Protein AF-A0A3B8IR26-F1 (afdb_monomer_lite)

Sequence (118 aa):
RGDCGNSSIGRTSRSGAASLASRTNERSRLDRLRTLFMETQGNILAAAAQPNETACGNAQTGGYFINSFFGALHKETSYLYEEEPNWQAVLDRTMESATYKTDRLSGCTPQHGIYKMK

Foldseek 3Di:
DDDPDDDPPDPPDDDADDDPPPPPDAPQPVVLVCCVPPVDDWDKDKDFADVVFDFDDHHPQGTQLVSQLVVLVSQLRHPPDDDRRDPVSSNVSSQVRQQVVQVPDDPGDRGRMDMDID

pLDDT: mean 74.8, std 17.97, range [38.31, 93.31]

Structure (mmCIF, N/CA/C/O backbone):
data_AF-A0A3B8IR26-F1
#
_entry.id   AF-A0A3B8IR26-F1
#
loop_
_atom_site.group_PDB
_atom_site.id
_atom_site.type_symbol
_atom_site.label_atom_id
_atom_site.label_alt_id
_atom_site.label_comp_id
_atom_site.label_asym_id
_atom_site.label_entity_id
_atom_site.label_seq_id
_atom_site.pdbx_PDB_ins_code
_atom_site.Cartn_x
_atom_site.Cartn_y
_atom_site.Cartn_z
_atom_site.occupancy
_atom_site.B_iso_or_equiv
_atom_site.auth_seq_id
_atom_site.auth_comp_id
_atom_site.auth_asym_id
_atom_site.auth_atom_id
_atom_site.pdbx_PDB_model_num
ATOM 1 N N . ARG A 1 1 ? 14.940 -25.673 0.281 1.00 38.69 1 ARG A N 1
ATOM 2 C CA . ARG A 1 1 ? 14.669 -26.157 -1.093 1.00 38.69 1 ARG A CA 1
ATOM 3 C C . ARG A 1 1 ? 13.189 -25.901 -1.340 1.00 38.69 1 ARG A C 1
ATOM 5 O O . ARG A 1 1 ? 12.381 -26.496 -0.648 1.00 38.69 1 ARG A O 1
ATOM 12 N N . GLY A 1 2 ? 12.865 -24.914 -2.166 1.00 40.28 2 GLY A N 1
ATOM 13 C CA . GLY A 1 2 ? 11.504 -24.440 -2.410 1.00 40.28 2 GLY A CA 1
ATOM 14 C C . GLY A 1 2 ? 11.559 -23.526 -3.624 1.00 40.28 2 GLY A C 1
ATOM 15 O O . GLY A 1 2 ? 12.040 -22.399 -3.524 1.00 40.28 2 GLY A O 1
ATOM 16 N N . ASP A 1 3 ? 11.202 -24.094 -4.769 1.00 41.66 3 ASP A N 1
ATOM 17 C CA . ASP A 1 3 ? 11.289 -23.492 -6.092 1.00 41.66 3 ASP A CA 1
ATOM 18 C C . ASP A 1 3 ? 10.191 -22.443 -6.281 1.00 41.66 3 ASP A C 1
ATOM 20 O O . ASP A 1 3 ? 9.045 -22.767 -6.580 1.00 41.66 3 ASP A O 1
ATOM 24 N N . CYS A 1 4 ? 10.549 -21.163 -6.170 1.00 50.09 4 CYS A N 1
ATOM 25 C CA . CYS A 1 4 ? 9.788 -20.091 -6.812 1.00 50.09 4 CYS A CA 1
ATOM 26 C C . CYS A 1 4 ? 10.178 -20.018 -8.297 1.00 50.09 4 CYS A C 1
ATOM 28 O O . CYS A 1 4 ? 10.836 -19.075 -8.732 1.00 50.09 4 CYS A O 1
ATOM 30 N N . GLY A 1 5 ? 9.801 -21.043 -9.062 1.00 46.56 5 GLY A N 1
ATOM 31 C CA . GLY A 1 5 ? 9.514 -20.876 -10.487 1.00 46.56 5 GLY A CA 1
ATOM 32 C C . GLY A 1 5 ? 8.120 -20.247 -10.641 1.00 46.56 5 GLY A C 1
ATOM 33 O O . GLY A 1 5 ? 7.317 -20.289 -9.720 1.00 46.56 5 GLY A O 1
ATOM 34 N N . ASN A 1 6 ? 7.716 -19.668 -11.759 1.00 41.91 6 ASN A N 1
ATOM 35 C CA . ASN A 1 6 ? 8.370 -19.489 -13.039 1.00 41.91 6 ASN A CA 1
ATOM 36 C C . ASN A 1 6 ? 7.460 -18.503 -13.794 1.00 41.91 6 ASN A C 1
ATOM 38 O O . ASN A 1 6 ? 6.319 -18.840 -14.106 1.00 41.91 6 ASN A O 1
ATOM 42 N N . SER A 1 7 ? 7.915 -17.290 -14.077 1.00 41.78 7 SER A N 1
ATOM 43 C CA . SER A 1 7 ? 7.351 -16.502 -15.170 1.00 41.78 7 SER A CA 1
ATOM 44 C C . SER A 1 7 ? 8.518 -15.894 -15.927 1.00 41.78 7 SER A C 1
ATOM 46 O O . SER A 1 7 ? 9.471 -15.382 -15.345 1.00 41.78 7 SER A O 1
ATOM 48 N N . SER A 1 8 ? 8.486 -16.028 -17.247 1.00 41.28 8 SER A N 1
ATOM 49 C CA . SER A 1 8 ? 9.526 -15.600 -18.185 1.00 41.28 8 SER A CA 1
ATOM 50 C C . SER A 1 8 ? 9.591 -14.074 -18.352 1.00 41.28 8 SER A C 1
ATOM 52 O O . SER A 1 8 ? 9.834 -13.571 -19.445 1.00 41.28 8 SER A O 1
ATOM 54 N N . ILE A 1 9 ? 9.373 -13.326 -17.272 1.00 43.09 9 ILE A N 1
ATOM 55 C CA . ILE A 1 9 ? 9.469 -11.872 -17.210 1.00 43.09 9 ILE A CA 1
ATOM 56 C C . ILE A 1 9 ? 10.650 -11.561 -16.296 1.00 43.09 9 ILE A C 1
ATOM 58 O O . ILE A 1 9 ? 10.568 -11.803 -15.101 1.00 43.09 9 ILE A O 1
ATOM 62 N N . GLY A 1 10 ? 11.744 -11.078 -16.894 1.00 41.16 10 GLY A N 1
ATOM 63 C CA . GLY A 1 10 ? 12.852 -10.367 -16.242 1.00 41.16 10 GLY A CA 1
ATOM 64 C C . GLY A 1 10 ? 13.428 -11.004 -14.973 1.00 41.16 10 GLY A C 1
ATOM 65 O O . GLY A 1 10 ? 12.845 -10.925 -13.899 1.00 41.16 10 GLY A O 1
ATOM 66 N N . ARG A 1 11 ? 14.645 -11.555 -15.063 1.00 38.31 11 ARG A N 1
ATOM 67 C CA . ARG A 1 11 ? 15.429 -12.000 -13.896 1.00 38.31 11 ARG A CA 1
ATOM 68 C C . ARG A 1 11 ? 15.450 -10.907 -12.816 1.00 38.31 11 ARG A C 1
ATOM 70 O O . ARG A 1 11 ? 16.211 -9.953 -12.936 1.00 38.31 11 ARG A O 1
ATOM 77 N N . THR A 1 12 ? 14.687 -11.069 -11.735 1.00 47.84 12 THR A N 1
ATOM 78 C CA . THR A 1 12 ? 14.891 -10.280 -10.515 1.00 47.84 12 THR A CA 1
ATOM 79 C C . THR A 1 12 ? 16.235 -10.702 -9.929 1.00 47.84 12 THR A C 1
ATOM 81 O O . THR A 1 12 ? 16.372 -11.809 -9.399 1.00 47.84 12 THR A O 1
ATOM 84 N N . SER A 1 13 ? 17.259 -9.868 -10.085 1.00 43.09 13 SER A N 1
ATOM 85 C CA . SER A 1 13 ? 18.595 -10.110 -9.548 1.00 43.09 13 SER A CA 1
ATOM 86 C C . SER A 1 13 ? 18.555 -10.040 -8.018 1.00 43.09 13 SER A C 1
ATOM 88 O O . SER A 1 13 ? 18.437 -8.977 -7.418 1.00 43.09 13 SER A O 1
ATOM 90 N N . ARG A 1 14 ? 18.651 -11.202 -7.362 1.00 46.97 14 ARG A N 1
ATOM 91 C CA . ARG A 1 14 ? 18.893 -11.288 -5.918 1.00 46.97 14 ARG A CA 1
ATOM 92 C C . ARG A 1 14 ? 20.383 -11.104 -5.652 1.00 46.97 14 ARG A C 1
ATOM 94 O O . ARG A 1 14 ? 21.193 -11.929 -6.063 1.00 46.97 14 ARG A O 1
ATOM 101 N N . SER A 1 15 ? 20.721 -10.052 -4.925 1.00 40.09 15 SER A N 1
ATOM 102 C CA . SER A 1 15 ? 22.021 -9.865 -4.288 1.00 40.09 15 SER A CA 1
ATOM 103 C C . SER A 1 15 ? 21.790 -9.858 -2.776 1.00 40.09 15 SER A C 1
ATOM 105 O O . SER A 1 15 ? 20.984 -9.064 -2.303 1.00 40.09 15 SER A O 1
ATOM 107 N N . GLY A 1 16 ? 22.467 -10.747 -2.040 1.00 39.38 16 GLY A N 1
ATOM 108 C CA . GLY A 1 16 ? 22.663 -10.658 -0.584 1.00 39.38 16 GLY A CA 1
ATOM 109 C C . GLY A 1 16 ? 21.627 -11.338 0.328 1.00 39.38 16 GLY A C 1
ATOM 110 O O . GLY A 1 16 ? 20.446 -11.438 0.015 1.00 39.38 16 GLY A O 1
ATOM 111 N N . ALA A 1 17 ? 22.129 -11.861 1.451 1.00 43.41 17 ALA A N 1
ATOM 112 C CA . ALA A 1 17 ? 21.477 -12.779 2.386 1.00 43.41 17 ALA A CA 1
ATOM 113 C C . ALA A 1 17 ? 20.325 -12.179 3.221 1.00 43.41 17 ALA A C 1
ATOM 115 O O . ALA A 1 17 ? 20.233 -10.975 3.426 1.00 43.41 17 ALA A O 1
ATOM 116 N N . ALA A 1 18 ? 19.466 -13.078 3.712 1.00 52.31 18 ALA A N 1
ATOM 117 C CA . ALA A 1 18 ? 18.186 -12.813 4.361 1.00 52.31 18 ALA A CA 1
ATOM 118 C C . ALA A 1 18 ? 18.266 -12.056 5.698 1.00 52.31 18 ALA A C 1
ATOM 120 O O . ALA A 1 18 ? 19.062 -12.402 6.567 1.00 52.31 18 ALA A O 1
ATOM 121 N N . SER A 1 19 ? 17.304 -11.154 5.918 1.00 43.56 19 SER A N 1
ATOM 122 C CA . SER A 1 19 ? 16.725 -10.914 7.245 1.00 43.56 19 SER A CA 1
ATOM 123 C C . SER A 1 19 ? 15.336 -10.273 7.126 1.00 43.56 19 SER A C 1
ATOM 125 O O . SER A 1 19 ? 15.193 -9.056 7.050 1.00 43.56 19 SER A O 1
ATOM 127 N N . LEU A 1 20 ? 14.285 -11.100 7.120 1.00 42.12 20 LEU A N 1
ATOM 128 C CA . LEU A 1 20 ? 12.943 -10.663 7.520 1.00 42.12 20 LEU A CA 1
ATOM 129 C C . LEU A 1 20 ? 12.877 -10.757 9.050 1.00 42.12 20 LEU A C 1
ATOM 131 O O . LEU A 1 20 ? 12.276 -11.674 9.605 1.00 42.12 20 LEU A O 1
ATOM 135 N N . ALA A 1 21 ? 13.571 -9.856 9.745 1.00 42.66 21 ALA A N 1
ATOM 136 C CA . ALA A 1 21 ? 13.458 -9.761 11.194 1.00 42.66 21 ALA A CA 1
ATOM 137 C C . ALA A 1 21 ? 12.080 -9.181 11.547 1.00 42.66 21 ALA A C 1
ATOM 139 O O . ALA A 1 21 ? 11.858 -7.973 11.463 1.00 42.66 21 ALA A O 1
ATOM 140 N N . SER A 1 22 ? 11.154 -10.064 11.925 1.00 39.16 22 SER A N 1
ATOM 141 C CA . SER A 1 22 ? 9.849 -9.720 12.487 1.00 39.16 22 SER A CA 1
ATOM 142 C C . SER A 1 22 ? 10.042 -8.914 13.773 1.00 39.16 22 SER A C 1
ATOM 144 O O . SER A 1 22 ? 10.401 -9.465 14.813 1.00 39.16 22 SER A O 1
ATOM 146 N N . ARG A 1 23 ? 9.831 -7.597 13.715 1.00 48.69 23 ARG A N 1
ATOM 147 C CA . ARG A 1 23 ? 9.796 -6.734 14.901 1.00 48.69 23 ARG A CA 1
ATOM 148 C C . ARG A 1 23 ? 8.380 -6.740 15.476 1.00 48.69 23 ARG A C 1
ATOM 150 O O . ARG A 1 23 ? 7.623 -5.797 15.310 1.00 48.69 23 ARG A O 1
ATOM 157 N N . THR A 1 24 ? 8.012 -7.826 16.149 1.00 41.78 24 THR A N 1
ATOM 158 C CA . THR A 1 24 ? 6.785 -7.917 16.954 1.00 41.78 24 THR A CA 1
ATOM 159 C C . THR A 1 24 ? 6.952 -7.108 18.236 1.00 41.78 24 THR A C 1
ATOM 161 O O . THR A 1 24 ? 7.329 -7.653 19.269 1.00 41.78 24 THR A O 1
ATOM 164 N N . ASN A 1 25 ? 6.729 -5.798 18.175 1.00 43.34 25 ASN A N 1
ATOM 165 C CA . ASN A 1 25 ? 6.430 -5.007 19.368 1.00 43.34 25 ASN A CA 1
ATOM 166 C C . ASN A 1 25 ? 5.720 -3.714 18.981 1.00 43.34 25 ASN A C 1
ATOM 168 O O . ASN A 1 25 ? 6.219 -2.609 19.174 1.00 43.34 25 ASN A O 1
ATOM 172 N N . GLU A 1 26 ? 4.536 -3.862 18.405 1.00 51.94 26 GLU A N 1
ATOM 173 C CA . GLU A 1 26 ? 3.699 -2.724 18.076 1.00 51.94 26 GLU A CA 1
ATOM 174 C C . GLU A 1 26 ? 2.396 -2.858 18.826 1.00 51.94 26 GLU A C 1
ATOM 176 O O . GLU A 1 26 ? 1.625 -3.794 18.629 1.00 51.94 26 GLU A O 1
ATOM 181 N N . ARG A 1 27 ? 2.167 -1.896 19.719 1.00 53.53 27 ARG A N 1
ATOM 182 C CA . ARG A 1 27 ? 0.867 -1.622 20.330 1.00 53.53 27 ARG A CA 1
ATOM 183 C C . ARG A 1 27 ? -0.067 -1.032 19.268 1.00 53.53 27 ARG A C 1
ATOM 185 O O . ARG A 1 27 ? -0.598 0.062 19.447 1.00 53.53 27 ARG A O 1
ATOM 192 N N . SER A 1 28 ? -0.194 -1.701 18.126 1.00 58.53 28 SER A N 1
ATOM 193 C CA . SER A 1 28 ? -1.225 -1.388 17.156 1.00 58.53 28 SER A CA 1
ATOM 194 C C . SER A 1 28 ? -2.562 -1.610 17.846 1.00 58.53 28 SER A C 1
ATOM 196 O O . SER A 1 28 ? -2.780 -2.594 18.562 1.00 58.53 28 SER A O 1
ATOM 198 N N . ARG A 1 29 ? -3.439 -0.621 17.717 1.00 67.44 29 ARG A N 1
ATOM 199 C CA . ARG A 1 29 ? -4.774 -0.689 18.294 1.00 67.44 29 ARG A CA 1
ATOM 200 C C . ARG A 1 29 ? -5.496 -1.844 17.598 1.00 67.44 29 ARG A C 1
ATOM 202 O O . ARG A 1 29 ? -5.736 -1.781 16.394 1.00 67.44 29 ARG A O 1
ATOM 209 N N . LEU A 1 30 ? -5.760 -2.935 18.327 1.00 77.88 30 LEU A N 1
ATOM 210 C CA . LEU A 1 30 ? -6.417 -4.138 17.791 1.00 77.88 30 LEU A CA 1
ATOM 211 C C . LEU A 1 30 ? -7.738 -3.794 17.096 1.00 77.88 30 LEU A C 1
ATOM 213 O O . LEU A 1 30 ? -8.111 -4.445 16.127 1.00 77.88 30 LEU A O 1
ATOM 217 N N . ASP A 1 31 ? -8.411 -2.742 17.556 1.00 82.44 31 ASP A N 1
ATOM 218 C CA . ASP A 1 31 ? -9.592 -2.166 16.926 1.00 82.44 31 ASP A CA 1
ATOM 219 C C . ASP A 1 31 ? -9.302 -1.575 15.539 1.00 82.44 31 ASP A C 1
ATOM 221 O O . ASP A 1 31 ? -10.050 -1.844 14.610 1.00 82.44 31 ASP A O 1
ATOM 225 N N . ARG A 1 32 ? -8.175 -0.884 15.338 1.00 85.19 32 ARG A N 1
ATOM 226 C CA . ARG A 1 32 ? -7.792 -0.363 14.015 1.00 85.19 32 ARG A CA 1
ATOM 227 C C . ARG A 1 32 ? -7.477 -1.480 13.026 1.00 85.19 32 ARG A C 1
ATOM 229 O O . ARG A 1 32 ? -7.869 -1.423 11.863 1.00 85.19 32 ARG A O 1
ATOM 236 N N . LEU A 1 33 ? -6.780 -2.515 13.500 1.00 85.88 33 LEU A N 1
ATOM 237 C CA . LEU A 1 33 ? -6.544 -3.728 12.716 1.00 85.88 33 LEU A CA 1
ATOM 238 C C . LEU A 1 33 ? -7.864 -4.427 12.382 1.00 85.88 33 LEU A C 1
ATOM 240 O O . LEU A 1 33 ? -8.060 -4.857 11.250 1.00 85.88 33 LEU A O 1
ATOM 244 N N . ARG A 1 34 ? -8.789 -4.509 13.339 1.00 85.75 34 ARG A N 1
ATOM 245 C CA . ARG A 1 34 ? -10.123 -5.065 13.115 1.00 85.75 34 ARG A CA 1
ATOM 246 C C . ARG A 1 34 ? -10.890 -4.277 12.052 1.00 85.75 34 ARG A C 1
ATOM 248 O O . ARG A 1 34 ? -11.460 -4.905 11.165 1.00 85.75 34 ARG A O 1
ATOM 255 N N . THR A 1 35 ? -10.849 -2.948 12.076 1.00 86.06 35 THR A N 1
ATOM 256 C CA . THR A 1 35 ? -11.513 -2.121 11.061 1.00 86.06 35 THR A CA 1
ATOM 257 C C . THR A 1 35 ? -10.972 -2.401 9.658 1.00 86.06 35 THR A C 1
ATOM 259 O O . THR A 1 35 ? -11.741 -2.693 8.742 1.00 86.06 35 THR A O 1
ATOM 262 N N . LEU A 1 36 ? -9.645 -2.438 9.494 1.00 88.38 36 LEU A N 1
ATOM 263 C CA . LEU A 1 36 ? -9.031 -2.756 8.202 1.00 88.38 36 LEU A CA 1
ATOM 264 C C . LEU A 1 36 ? -9.344 -4.189 7.746 1.00 88.38 36 LEU A C 1
ATOM 266 O O . LEU A 1 36 ? -9.774 -4.401 6.617 1.00 88.38 36 LEU A O 1
ATOM 270 N N . PHE A 1 37 ? -9.124 -5.191 8.594 1.00 88.75 37 PHE A N 1
ATOM 271 C CA . PHE A 1 37 ? -9.124 -6.589 8.149 1.00 88.75 37 PHE A CA 1
ATOM 272 C C . PHE A 1 37 ? -10.470 -7.307 8.269 1.00 88.75 37 PHE A C 1
ATOM 274 O O . PHE A 1 37 ? -10.668 -8.305 7.582 1.00 88.75 37 PHE A O 1
ATOM 281 N N . MET A 1 38 ? -11.368 -6.860 9.149 1.00 87.50 38 MET A N 1
ATOM 282 C CA . MET A 1 38 ? -12.641 -7.547 9.412 1.00 87.50 38 MET A CA 1
ATOM 283 C C . MET A 1 38 ? -13.870 -6.730 9.026 1.00 87.50 38 MET A C 1
ATOM 285 O O . MET A 1 38 ? -14.892 -7.318 8.683 1.00 87.50 38 MET A O 1
ATOM 289 N N . GLU A 1 39 ? -13.798 -5.401 9.104 1.00 87.31 39 GLU A N 1
ATOM 290 C CA . GLU A 1 39 ? -14.956 -4.533 8.846 1.00 87.31 39 GLU A CA 1
ATOM 291 C C . GLU A 1 39 ? -14.938 -3.968 7.425 1.00 87.31 39 GLU A C 1
ATOM 293 O O . GLU A 1 39 ? -15.997 -3.710 6.853 1.00 87.31 39 GLU A O 1
ATOM 298 N N . THR A 1 40 ? -13.756 -3.847 6.813 1.00 84.56 40 THR A N 1
ATOM 299 C CA . THR A 1 40 ? -13.660 -3.452 5.409 1.00 84.56 40 THR A CA 1
ATOM 300 C C . THR A 1 40 ? -13.961 -4.643 4.502 1.00 84.56 40 THR A C 1
ATOM 302 O O . THR A 1 40 ? -13.301 -5.679 4.571 1.00 84.56 40 THR A O 1
ATOM 305 N N . GLN A 1 41 ? -14.954 -4.490 3.628 1.00 83.88 41 GLN A N 1
ATOM 306 C CA . GLN A 1 41 ? -15.292 -5.478 2.606 1.00 83.88 41 GLN A CA 1
ATOM 307 C C . GLN A 1 41 ? -14.697 -5.072 1.261 1.00 83.88 41 GLN A C 1
ATOM 309 O O . GLN A 1 41 ? -14.714 -3.898 0.900 1.00 83.88 41 GLN A O 1
ATOM 314 N N . GLY A 1 42 ? -14.201 -6.052 0.511 1.00 85.25 42 GLY A N 1
ATOM 315 C CA . GLY A 1 42 ? -13.696 -5.839 -0.840 1.00 85.25 42 GLY A CA 1
ATOM 316 C C . GLY A 1 42 ? -12.463 -6.672 -1.148 1.00 85.25 42 GLY A C 1
ATOM 317 O O . GLY A 1 42 ? -11.957 -7.422 -0.313 1.00 85.25 42 GLY A O 1
ATOM 318 N N . ASN A 1 43 ? -11.982 -6.540 -2.377 1.00 85.88 43 ASN A N 1
ATOM 319 C CA . ASN A 1 43 ? -10.757 -7.179 -2.836 1.00 85.88 43 ASN A CA 1
ATOM 320 C C . ASN A 1 43 ? -9.719 -6.121 -3.183 1.00 85.88 43 ASN A C 1
ATOM 322 O O . ASN A 1 43 ? -9.984 -5.215 -3.973 1.00 85.88 43 ASN A O 1
ATOM 326 N N . ILE A 1 44 ? -8.513 -6.291 -2.647 1.00 89.38 44 ILE A N 1
ATOM 327 C CA . ILE A 1 44 ? -7.366 -5.443 -2.956 1.00 89.38 44 ILE A CA 1
ATOM 328 C C . ILE A 1 44 ? -6.394 -6.251 -3.807 1.00 89.38 44 ILE A C 1
ATOM 330 O O . ILE A 1 44 ? -5.890 -7.290 -3.384 1.00 89.38 44 ILE A O 1
ATOM 334 N N . LEU A 1 45 ? -6.103 -5.751 -5.003 1.00 89.12 45 LEU A N 1
ATOM 335 C CA . LEU A 1 45 ? -5.020 -6.248 -5.840 1.00 89.12 45 LEU A CA 1
ATOM 336 C C . LEU A 1 45 ? -3.989 -5.137 -5.992 1.00 89.12 45 LEU A C 1
ATOM 338 O O . LEU A 1 45 ? -4.297 -4.110 -6.589 1.00 89.12 45 LEU A O 1
ATOM 342 N N . ALA A 1 46 ? -2.777 -5.347 -5.484 1.00 88.88 46 ALA A N 1
ATOM 343 C CA . ALA A 1 46 ? -1.684 -4.387 -5.591 1.00 88.88 46 ALA A CA 1
ATOM 344 C C . ALA A 1 46 ? -0.450 -5.028 -6.235 1.00 88.88 46 ALA A C 1
ATOM 346 O O . ALA A 1 46 ? -0.119 -6.181 -5.957 1.00 88.88 46 ALA A O 1
ATOM 347 N N . ALA A 1 47 ? 0.233 -4.271 -7.089 1.00 88.56 47 ALA A N 1
ATOM 348 C CA . ALA A 1 47 ? 1.471 -4.663 -7.741 1.00 88.56 47 ALA A CA 1
ATOM 349 C C . ALA A 1 47 ? 2.541 -3.586 -7.547 1.00 88.56 47 ALA A C 1
ATOM 351 O O . ALA A 1 47 ? 2.265 -2.389 -7.592 1.00 88.56 47 ALA A O 1
ATOM 352 N N . ALA A 1 48 ? 3.778 -4.037 -7.349 1.00 86.50 48 ALA A N 1
ATOM 353 C CA . ALA A 1 48 ? 4.925 -3.195 -7.024 1.00 86.50 48 ALA A CA 1
ATOM 354 C C . ALA A 1 48 ? 5.482 -2.379 -8.202 1.00 86.50 48 ALA A C 1
ATOM 356 O O . ALA A 1 48 ? 6.379 -1.568 -7.993 1.00 86.50 48 ALA A O 1
ATOM 357 N N . ALA A 1 49 ? 5.042 -2.665 -9.424 1.00 85.62 49 ALA A N 1
ATOM 358 C CA . ALA A 1 49 ? 5.580 -2.105 -10.656 1.00 85.62 49 ALA A CA 1
ATOM 359 C C . ALA A 1 49 ? 4.503 -2.158 -11.748 1.00 85.62 49 ALA A C 1
ATOM 361 O O . ALA A 1 49 ? 3.690 -3.093 -11.768 1.00 85.62 49 ALA A O 1
ATOM 362 N N . GLN A 1 50 ? 4.501 -1.178 -12.648 1.00 86.88 50 GLN A N 1
ATOM 363 C CA . GLN A 1 50 ? 3.649 -1.192 -13.840 1.00 86.88 50 GLN A CA 1
ATOM 364 C C . GLN A 1 50 ? 4.210 -2.129 -14.916 1.00 86.88 50 GLN A C 1
ATOM 366 O O . GLN A 1 50 ? 5.366 -2.559 -14.838 1.00 86.88 50 GLN A O 1
ATOM 371 N N . PRO A 1 51 ? 3.427 -2.452 -15.963 1.00 83.81 51 PRO A N 1
ATOM 372 C CA . PRO A 1 51 ? 3.990 -3.058 -17.160 1.00 83.81 51 PRO A CA 1
ATOM 373 C C . PRO A 1 51 ? 5.197 -2.252 -17.662 1.00 83.81 51 PRO A C 1
ATOM 375 O O . PRO A 1 51 ? 5.116 -1.034 -17.789 1.00 83.81 51 PRO A O 1
ATOM 378 N N . ASN A 1 52 ? 6.293 -2.949 -17.975 1.00 81.56 52 ASN A N 1
ATOM 379 C CA . ASN A 1 52 ? 7.599 -2.397 -18.377 1.00 81.56 52 ASN A CA 1
ATOM 380 C C . ASN A 1 52 ? 8.473 -1.814 -17.251 1.00 81.56 52 ASN A C 1
ATOM 382 O O . ASN A 1 52 ? 9.571 -1.340 -17.534 1.00 81.56 52 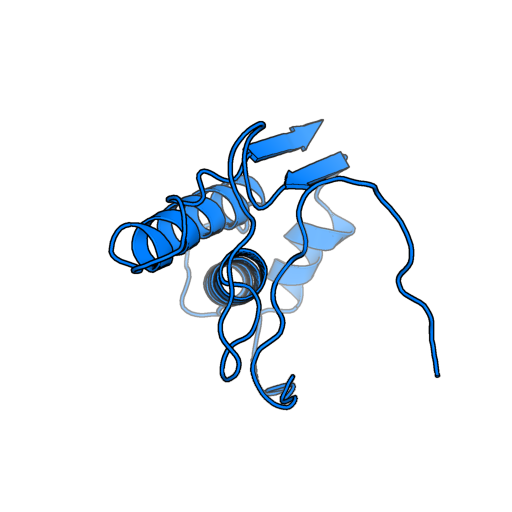ASN A O 1
ATOM 386 N N . GLU A 1 53 ? 8.054 -1.912 -15.990 1.00 81.88 53 GLU A N 1
ATOM 387 C CA . GLU A 1 53 ? 8.888 -1.580 -14.832 1.00 81.88 53 GLU A CA 1
ATOM 388 C C . GLU A 1 53 ? 9.397 -2.833 -14.121 1.00 81.88 53 GLU A C 1
ATOM 390 O O . GLU A 1 53 ? 8.814 -3.917 -14.196 1.00 81.88 53 GLU A O 1
ATOM 395 N N . THR A 1 54 ? 10.503 -2.679 -13.396 1.00 81.50 54 THR A N 1
ATOM 396 C CA . THR A 1 54 ? 11.088 -3.758 -12.599 1.00 81.50 54 THR A CA 1
ATOM 397 C C . THR A 1 54 ? 10.779 -3.562 -11.124 1.00 81.50 54 THR A C 1
ATOM 399 O O . THR A 1 54 ? 10.983 -2.485 -10.568 1.00 81.50 54 THR A O 1
ATOM 402 N N . ALA A 1 55 ? 10.331 -4.631 -10.462 1.00 82.94 55 ALA A N 1
ATOM 403 C CA . ALA A 1 55 ? 10.195 -4.624 -9.016 1.00 82.94 55 ALA A CA 1
ATOM 404 C C . ALA A 1 55 ? 11.578 -4.670 -8.350 1.00 82.94 55 ALA A C 1
ATOM 406 O O . ALA A 1 55 ? 12.330 -5.630 -8.533 1.00 82.94 55 ALA A O 1
ATOM 407 N N . CYS A 1 56 ? 11.901 -3.651 -7.559 1.00 82.38 56 CYS A N 1
ATOM 408 C CA . CYS A 1 56 ? 13.215 -3.489 -6.957 1.00 82.38 56 CYS A CA 1
ATOM 409 C C . CYS A 1 56 ? 13.213 -3.774 -5.457 1.00 82.38 56 CYS A C 1
ATOM 411 O O . CYS A 1 56 ? 12.207 -3.694 -4.744 1.00 82.38 56 CYS A O 1
ATOM 413 N N . GLY A 1 57 ? 14.399 -4.095 -4.964 1.00 83.12 57 GLY A N 1
ATOM 414 C CA . GLY A 1 57 ? 14.672 -4.309 -3.557 1.00 83.12 57 GLY A CA 1
ATOM 415 C C . GLY A 1 57 ? 16.165 -4.280 -3.305 1.00 83.12 57 GLY A C 1
ATOM 416 O O . GLY A 1 57 ? 16.963 -4.282 -4.243 1.00 83.12 57 GLY A O 1
ATOM 417 N N . ASN A 1 58 ? 16.542 -4.282 -2.036 1.00 78.50 58 ASN A N 1
ATOM 418 C CA . ASN A 1 58 ? 17.931 -4.450 -1.640 1.00 78.50 58 ASN A CA 1
ATOM 419 C C . ASN A 1 58 ? 18.079 -5.636 -0.675 1.00 78.50 58 ASN A C 1
ATOM 42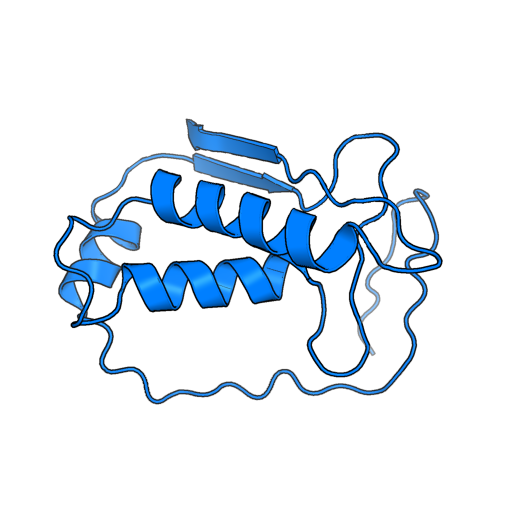1 O O . ASN A 1 58 ? 17.106 -6.127 -0.099 1.00 78.50 58 ASN A O 1
ATOM 425 N N . ALA A 1 59 ? 19.319 -6.092 -0.504 1.00 73.81 59 ALA A N 1
ATOM 426 C CA . ALA A 1 59 ? 19.661 -7.233 0.345 1.00 73.81 59 ALA A CA 1
ATOM 427 C C . ALA A 1 59 ? 19.227 -7.064 1.810 1.00 73.81 59 ALA A C 1
ATOM 429 O O . ALA A 1 59 ? 18.899 -8.031 2.487 1.00 73.81 59 ALA A O 1
ATOM 430 N N . GLN A 1 60 ? 19.280 -5.831 2.312 1.00 72.44 60 GLN A N 1
ATOM 431 C CA . GLN A 1 60 ? 19.206 -5.522 3.740 1.00 72.44 60 GLN A CA 1
ATOM 432 C C . GLN A 1 60 ? 17.768 -5.304 4.214 1.00 72.44 60 GLN A C 1
ATOM 434 O O . GLN A 1 60 ? 17.430 -5.628 5.347 1.00 72.44 60 GLN A O 1
ATOM 439 N N . THR A 1 61 ? 16.925 -4.734 3.356 1.00 69.12 61 THR A N 1
ATOM 440 C CA . THR A 1 61 ? 15.579 -4.261 3.685 1.00 69.12 61 THR A CA 1
ATOM 441 C C . THR A 1 61 ? 14.490 -4.897 2.821 1.00 69.12 61 THR A C 1
ATOM 443 O O . THR A 1 61 ? 13.307 -4.622 3.038 1.00 69.12 61 THR A O 1
ATOM 446 N N . GLY A 1 62 ? 14.872 -5.767 1.878 1.00 81.19 62 GLY A N 1
ATOM 447 C CA . GLY A 1 62 ? 13.966 -6.509 1.008 1.00 81.19 62 GLY A CA 1
ATOM 448 C C . GLY A 1 62 ? 13.403 -5.671 -0.141 1.00 81.19 62 GLY A C 1
ATOM 449 O O . GLY A 1 62 ? 13.996 -4.682 -0.571 1.00 81.19 62 GLY A O 1
ATOM 450 N N . GLY A 1 63 ? 12.253 -6.098 -0.671 1.00 85.56 63 GLY A N 1
ATOM 451 C CA . GLY A 1 63 ? 11.543 -5.380 -1.732 1.00 85.56 63 GLY A CA 1
ATOM 452 C C . GLY A 1 63 ? 11.029 -4.026 -1.244 1.00 85.56 63 GLY A C 1
ATOM 453 O O . GLY A 1 63 ? 10.355 -3.964 -0.213 1.00 85.56 63 GLY A O 1
ATOM 454 N N . TYR A 1 64 ? 11.304 -2.953 -1.989 1.00 86.88 64 TYR A N 1
ATOM 455 C CA . TYR A 1 64 ? 10.942 -1.593 -1.573 1.00 86.88 64 TYR A CA 1
ATOM 456 C C . TYR A 1 64 ? 9.436 -1.421 -1.397 1.00 86.88 64 TYR A C 1
ATOM 458 O O . TYR A 1 64 ? 9.009 -0.805 -0.424 1.00 86.88 64 TYR A O 1
ATOM 466 N N . PHE A 1 65 ? 8.641 -2.035 -2.275 1.00 88.94 65 PHE A N 1
ATOM 467 C CA . PHE A 1 65 ? 7.184 -2.044 -2.177 1.00 88.94 65 PHE A CA 1
ATOM 468 C C . PHE A 1 65 ? 6.681 -2.677 -0.872 1.00 88.94 65 PHE A C 1
ATOM 470 O O . PHE A 1 65 ? 5.957 -2.038 -0.119 1.00 88.94 65 PHE A O 1
ATOM 477 N N . ILE A 1 66 ? 7.105 -3.907 -0.565 1.00 90.12 66 ILE A N 1
ATOM 478 C CA . ILE A 1 66 ? 6.645 -4.634 0.630 1.00 90.12 66 ILE A CA 1
ATOM 479 C C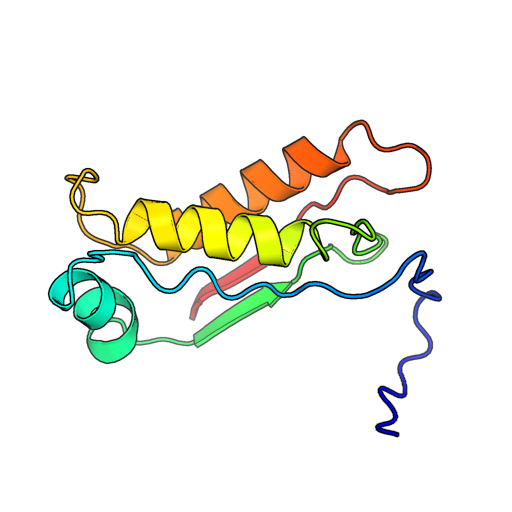 . ILE A 1 66 ? 7.100 -3.937 1.915 1.00 90.12 66 ILE A C 1
ATOM 481 O O . ILE A 1 66 ? 6.343 -3.836 2.876 1.00 90.12 66 ILE A O 1
ATOM 485 N N . ASN A 1 67 ? 8.321 -3.408 1.926 1.00 88.56 67 ASN A N 1
ATOM 486 C CA . ASN A 1 67 ? 8.823 -2.628 3.050 1.00 88.56 67 ASN A CA 1
ATOM 487 C C . ASN A 1 67 ? 7.985 -1.354 3.266 1.00 88.56 67 ASN A C 1
ATOM 489 O O . ASN A 1 67 ? 7.553 -1.073 4.382 1.00 88.56 67 ASN A O 1
ATOM 493 N N . SER A 1 68 ? 7.707 -0.612 2.193 1.00 89.56 68 SER A N 1
ATOM 494 C CA . SER A 1 68 ? 6.827 0.557 2.242 1.00 89.56 68 SER A CA 1
ATOM 495 C C . SER A 1 68 ? 5.405 0.203 2.682 1.00 89.56 68 SER A C 1
ATOM 497 O O . SER A 1 68 ? 4.825 0.954 3.458 1.00 89.56 68 SER A O 1
ATOM 499 N N . PHE A 1 69 ? 4.883 -0.955 2.271 1.00 91.88 69 PHE A N 1
ATOM 500 C CA . PHE A 1 69 ? 3.569 -1.443 2.685 1.00 91.88 69 PHE A CA 1
ATOM 501 C C . PHE A 1 69 ? 3.488 -1.674 4.191 1.00 91.88 69 PHE A C 1
ATOM 503 O O . PHE A 1 69 ? 2.595 -1.143 4.846 1.00 91.88 69 PHE A O 1
ATOM 510 N N . PHE A 1 70 ? 4.447 -2.401 4.769 1.00 90.25 70 PHE A N 1
ATOM 511 C CA . PHE A 1 70 ? 4.461 -2.618 6.216 1.00 90.25 70 PHE A CA 1
ATOM 512 C C . PHE A 1 70 ? 4.682 -1.320 6.995 1.00 90.25 70 PHE A C 1
ATOM 514 O O . PHE A 1 70 ? 4.052 -1.127 8.030 1.00 90.25 70 PHE A O 1
ATOM 521 N N . GLY A 1 71 ? 5.509 -0.403 6.484 1.00 89.19 71 GLY A N 1
ATOM 522 C CA . GLY A 1 71 ? 5.672 0.922 7.086 1.00 89.19 71 GLY A CA 1
ATOM 523 C C . GLY A 1 71 ? 4.379 1.746 7.071 1.00 89.19 71 GLY A C 1
ATOM 524 O O . GLY A 1 71 ? 4.020 2.353 8.080 1.00 89.19 71 GLY A O 1
ATOM 525 N N . ALA A 1 72 ? 3.650 1.738 5.952 1.00 91.00 72 ALA A N 1
ATOM 526 C CA . ALA A 1 72 ? 2.367 2.423 5.825 1.00 91.00 72 ALA A CA 1
ATOM 527 C C . ALA A 1 72 ? 1.291 1.787 6.718 1.00 91.00 72 ALA A C 1
ATOM 529 O O . ALA A 1 72 ? 0.575 2.507 7.408 1.00 91.00 72 ALA A O 1
ATOM 530 N N . LEU A 1 73 ? 1.226 0.454 6.768 1.00 90.88 73 LEU A N 1
ATOM 531 C CA . LEU A 1 73 ? 0.292 -0.286 7.615 1.00 90.88 73 LEU A CA 1
ATOM 532 C C . LEU A 1 73 ? 0.570 -0.060 9.106 1.00 90.88 73 LEU A C 1
ATOM 534 O O . LEU A 1 73 ? -0.362 0.172 9.874 1.00 90.88 73 LEU A O 1
ATOM 538 N N . HIS A 1 74 ? 1.839 -0.071 9.519 1.00 88.25 74 HIS A N 1
ATOM 539 C CA . HIS A 1 74 ? 2.223 0.286 10.884 1.00 88.25 74 HIS A CA 1
ATOM 540 C C . HIS A 1 74 ? 1.752 1.702 11.209 1.00 88.25 74 HIS A C 1
ATOM 542 O O . HIS A 1 74 ? 1.137 1.921 12.253 1.00 88.25 74 HIS A O 1
ATOM 548 N N . LYS A 1 75 ? 2.026 2.676 10.334 1.00 87.50 75 LYS A N 1
ATOM 549 C CA . LYS A 1 75 ? 1.608 4.061 10.564 1.00 87.50 75 LYS A CA 1
ATOM 550 C C . LYS A 1 75 ? 0.089 4.160 10.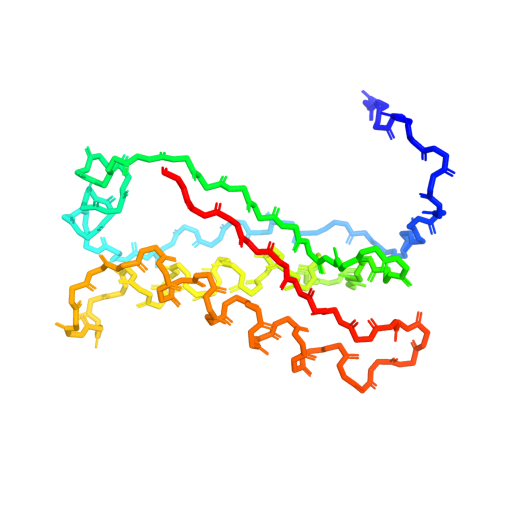717 1.00 87.50 75 LYS A C 1
ATOM 552 O O . LYS A 1 75 ? -0.371 4.761 11.680 1.00 87.50 75 LYS A O 1
ATOM 557 N N . GLU A 1 76 ? -0.661 3.512 9.831 1.00 87.75 76 GLU A N 1
ATOM 558 C CA . GLU A 1 76 ? -2.127 3.531 9.831 1.00 87.75 76 GLU A CA 1
ATOM 559 C C . GLU A 1 76 ? -2.744 2.851 11.060 1.00 87.75 76 GLU A C 1
ATOM 561 O O . GLU A 1 76 ? -3.827 3.216 11.513 1.00 87.75 76 GLU A O 1
ATOM 566 N N . THR A 1 77 ? -2.061 1.856 11.622 1.00 87.06 77 THR A N 1
ATOM 567 C CA . THR A 1 77 ? -2.524 1.092 12.794 1.00 87.06 77 THR A CA 1
ATOM 568 C C . THR A 1 77 ? -1.922 1.592 14.109 1.00 87.06 77 THR A C 1
ATOM 570 O O . THR A 1 77 ? -2.274 1.094 15.185 1.00 87.06 77 THR A O 1
ATOM 573 N N . SER A 1 78 ? -1.046 2.598 14.040 1.00 83.69 78 SER A N 1
ATOM 574 C CA . SER A 1 78 ? -0.390 3.215 15.188 1.00 83.69 78 SER A CA 1
ATOM 575 C C . SER A 1 78 ? -1.387 3.959 16.071 1.00 83.69 78 SER A C 1
ATOM 577 O O . SER A 1 78 ? -2.333 4.583 15.594 1.00 83.69 78 SER A O 1
ATOM 579 N N . TYR A 1 79 ? -1.127 3.955 17.380 1.00 71.38 79 TYR A N 1
ATOM 580 C CA . TYR A 1 79 ? -1.913 4.714 18.354 1.00 71.38 79 TYR A CA 1
ATOM 581 C C . TYR A 1 79 ? -1.811 6.236 18.162 1.00 71.38 79 TYR A C 1
ATOM 583 O O . TYR A 1 79 ? -2.672 6.962 18.645 1.00 71.38 79 TYR A O 1
ATOM 591 N N . LEU A 1 80 ? -0.749 6.705 17.497 1.00 79.38 80 LEU A N 1
ATOM 592 C CA . LEU A 1 80 ? -0.480 8.125 17.247 1.00 79.38 80 LEU A CA 1
ATOM 593 C C . LEU A 1 80 ? -1.233 8.682 16.038 1.00 79.38 80 LEU A C 1
ATOM 595 O O . LEU A 1 80 ? -1.189 9.884 15.803 1.00 79.38 80 LEU A O 1
ATOM 599 N N . TYR A 1 81 ? -1.843 7.819 15.229 1.00 78.81 81 TYR A N 1
ATOM 600 C CA . TYR A 1 81 ? -2.583 8.251 14.056 1.00 78.81 81 TYR A CA 1
ATOM 601 C C . TYR A 1 81 ? -4.038 8.492 14.462 1.00 78.81 81 TYR A C 1
ATOM 603 O O . TYR A 1 81 ? -4.667 7.600 15.021 1.00 78.81 81 TYR A O 1
ATOM 611 N N . GLU A 1 82 ? -4.566 9.695 14.253 1.00 79.38 82 GLU A N 1
ATOM 612 C CA . GLU A 1 82 ? -5.888 10.082 14.778 1.00 79.38 82 GLU A CA 1
ATOM 613 C C . GLU A 1 82 ? -7.033 9.840 13.786 1.00 79.38 82 GLU A C 1
ATOM 615 O O . GLU A 1 82 ? -8.183 9.721 14.198 1.00 79.38 82 GLU A O 1
ATOM 620 N N . GLU A 1 83 ? -6.730 9.710 12.494 1.00 83.69 83 GLU A N 1
ATOM 621 C CA . GLU A 1 83 ? -7.736 9.448 11.460 1.00 83.69 83 GLU A CA 1
ATOM 622 C C . GLU A 1 83 ? -8.227 7.994 11.495 1.00 83.69 83 GLU A C 1
ATOM 624 O O . GLU A 1 83 ? -7.544 7.104 12.018 1.00 83.69 83 GLU A O 1
ATOM 629 N N . GLU A 1 84 ? -9.406 7.739 10.923 1.00 84.81 84 GLU A N 1
ATOM 630 C CA . GLU A 1 84 ? -9.933 6.380 10.791 1.00 84.81 84 GLU A CA 1
ATOM 631 C C . GLU A 1 84 ? -9.056 5.529 9.856 1.00 84.81 84 GLU A C 1
ATOM 633 O O . GLU A 1 84 ? -8.655 6.009 8.794 1.00 84.81 84 GLU A O 1
ATOM 638 N N . PRO A 1 85 ? -8.760 4.267 10.219 1.00 87.31 85 PRO A N 1
ATOM 639 C CA . PRO A 1 85 ? -7.952 3.383 9.388 1.00 87.31 85 PRO A CA 1
ATOM 640 C C . PRO A 1 85 ? -8.576 3.150 8.012 1.00 87.31 85 PRO A C 1
ATOM 642 O O . PRO 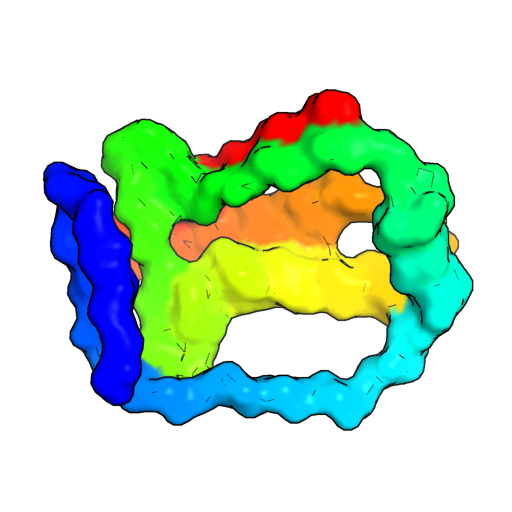A 1 85 ? -9.697 2.652 7.913 1.00 87.31 85 PRO A O 1
ATOM 645 N N . ASN A 1 86 ? -7.818 3.416 6.951 1.00 90.06 86 ASN A N 1
ATOM 646 C CA . ASN A 1 86 ? -8.281 3.241 5.579 1.00 90.06 86 ASN A CA 1
ATOM 647 C C . ASN A 1 86 ? -7.246 2.511 4.707 1.00 90.06 86 ASN A C 1
ATOM 649 O O . ASN A 1 86 ? -6.093 2.930 4.584 1.00 90.06 86 ASN A O 1
ATOM 653 N N . TRP A 1 87 ? -7.676 1.448 4.019 1.00 91.25 87 TRP A N 1
ATOM 654 C CA . TRP A 1 87 ? -6.836 0.722 3.059 1.00 91.25 87 TRP A CA 1
ATOM 655 C C . TRP A 1 87 ? -6.314 1.602 1.930 1.00 91.25 87 TRP A C 1
ATOM 657 O O . TRP A 1 87 ? -5.178 1.413 1.495 1.00 91.25 87 TRP A O 1
ATOM 667 N N . GLN A 1 88 ? -7.099 2.582 1.484 1.00 91.31 88 GLN A N 1
ATOM 668 C CA . GLN A 1 88 ? -6.652 3.508 0.452 1.00 91.31 88 GLN A CA 1
ATOM 669 C C . GLN A 1 88 ? -5.447 4.324 0.927 1.00 91.31 88 GLN A C 1
ATOM 671 O O . GLN A 1 88 ? -4.436 4.384 0.235 1.00 91.31 88 GLN A O 1
ATOM 676 N N . ALA A 1 89 ? -5.497 4.840 2.159 1.00 91.12 89 ALA A N 1
ATOM 677 C CA . ALA A 1 89 ? -4.398 5.596 2.754 1.00 91.12 89 ALA A CA 1
ATOM 678 C C . ALA A 1 89 ? -3.130 4.741 2.938 1.00 91.12 89 ALA A C 1
ATOM 680 O O . ALA A 1 89 ? -2.012 5.231 2.750 1.00 91.12 89 ALA A O 1
ATOM 681 N N . VAL A 1 90 ? -3.279 3.450 3.262 1.00 92.69 90 VAL A N 1
ATOM 682 C CA . VAL A 1 90 ? -2.151 2.502 3.312 1.00 92.69 90 VAL A CA 1
ATOM 683 C C . VAL A 1 90 ? -1.523 2.338 1.930 1.00 92.69 90 VAL A C 1
ATOM 685 O O . VAL A 1 90 ? -0.300 2.429 1.791 1.00 92.69 90 VAL A O 1
ATOM 688 N N . LEU A 1 91 ? -2.337 2.093 0.904 1.00 93.31 91 LEU A N 1
ATOM 689 C CA . LEU A 1 91 ? -1.861 1.822 -0.451 1.00 93.31 91 LEU A CA 1
ATOM 690 C C . LEU A 1 91 ? -1.245 3.065 -1.099 1.00 93.31 91 LEU A C 1
ATOM 692 O O . LEU A 1 91 ? -0.154 2.960 -1.655 1.00 93.31 91 LEU A O 1
ATOM 696 N N . ASP A 1 92 ? -1.857 4.238 -0.951 1.00 91.31 92 ASP A N 1
ATOM 697 C CA . ASP A 1 92 ? -1.329 5.497 -1.488 1.00 91.31 92 ASP A CA 1
ATOM 698 C C . ASP A 1 92 ? 0.059 5.804 -0.912 1.00 91.31 92 ASP A C 1
ATOM 700 O O . ASP A 1 92 ? 1.017 6.022 -1.658 1.00 91.31 92 ASP A O 1
ATOM 704 N N . ARG A 1 93 ? 0.219 5.691 0.414 1.00 91.94 93 ARG A N 1
ATOM 705 C CA . ARG A 1 93 ? 1.526 5.875 1.070 1.00 91.94 93 ARG A CA 1
ATOM 706 C C . ARG A 1 93 ? 2.538 4.812 0.688 1.00 91.94 93 ARG A C 1
ATOM 708 O O . ARG A 1 93 ? 3.738 5.094 0.646 1.00 91.94 93 ARG A O 1
ATOM 715 N N . THR A 1 94 ? 2.073 3.590 0.434 1.00 92.06 94 THR A N 1
ATOM 716 C CA . THR A 1 94 ? 2.927 2.506 -0.056 1.00 92.06 94 THR A CA 1
ATOM 717 C C . THR A 1 94 ? 3.533 2.888 -1.399 1.00 92.06 94 THR A C 1
ATOM 719 O O . THR A 1 94 ? 4.749 2.762 -1.559 1.00 92.06 94 THR A O 1
ATOM 722 N N . MET A 1 95 ? 2.711 3.387 -2.329 1.00 91.25 95 MET A N 1
ATOM 723 C CA . MET A 1 95 ? 3.162 3.805 -3.657 1.00 91.25 95 MET A CA 1
ATOM 724 C C . MET A 1 95 ? 4.098 5.002 -3.569 1.00 91.25 95 MET A C 1
ATOM 726 O O . MET A 1 95 ? 5.212 4.928 -4.076 1.00 91.25 95 MET A O 1
ATOM 730 N N . GLU A 1 96 ? 3.711 6.053 -2.845 1.00 90.19 96 GLU A N 1
ATOM 731 C CA . GLU A 1 96 ? 4.542 7.245 -2.647 1.00 90.19 96 GLU A CA 1
ATOM 732 C C . GLU A 1 96 ? 5.927 6.882 -2.086 1.00 90.19 96 GLU A C 1
ATOM 734 O O . GLU A 1 96 ? 6.965 7.277 -2.622 1.00 90.19 96 GLU A O 1
ATOM 739 N N . SER A 1 97 ? 5.956 6.042 -1.049 1.00 88.69 97 SER A N 1
ATOM 740 C CA . SER A 1 97 ? 7.201 5.611 -0.414 1.00 88.69 97 SER A CA 1
ATOM 741 C C . SER A 1 97 ? 8.032 4.685 -1.306 1.00 88.69 97 SER A C 1
ATOM 743 O O . SER A 1 97 ? 9.260 4.713 -1.240 1.00 88.69 97 SER A O 1
ATOM 745 N N . ALA A 1 98 ? 7.400 3.820 -2.105 1.00 87.19 98 ALA A N 1
ATOM 746 C CA . ALA A 1 98 ? 8.100 2.936 -3.036 1.00 87.19 98 ALA A CA 1
ATOM 747 C C . ALA A 1 98 ? 8.722 3.725 -4.198 1.00 87.19 98 ALA A C 1
ATOM 749 O O . ALA A 1 98 ? 9.903 3.526 -4.492 1.00 87.19 98 ALA A O 1
ATOM 750 N N . THR A 1 99 ? 7.980 4.669 -4.781 1.00 87.62 99 THR A N 1
ATOM 751 C CA . THR A 1 99 ? 8.479 5.582 -5.815 1.00 87.62 99 THR A CA 1
ATOM 752 C C . THR A 1 99 ? 9.640 6.406 -5.273 1.00 87.62 99 THR A C 1
ATOM 754 O O . THR A 1 99 ? 10.724 6.375 -5.844 1.00 87.62 99 THR A O 1
ATOM 757 N N . TYR A 1 100 ? 9.487 7.042 -4.106 1.00 86.44 100 TYR A N 1
ATOM 758 C CA . TYR A 1 100 ? 10.556 7.838 -3.493 1.00 86.44 100 TYR A CA 1
ATOM 759 C C . TYR A 1 100 ? 11.846 7.035 -3.264 1.00 86.44 100 TYR A C 1
ATOM 761 O O . TYR A 1 100 ? 12.948 7.511 -3.535 1.00 86.44 100 TYR A O 1
ATOM 769 N N . LYS A 1 101 ? 11.727 5.787 -2.793 1.00 82.69 101 LYS A N 1
ATOM 770 C CA . LYS A 1 101 ? 12.887 4.911 -2.553 1.00 82.69 101 LYS A CA 1
ATOM 771 C C . LYS A 1 101 ? 13.576 4.454 -3.841 1.00 82.69 101 LYS A C 1
ATOM 773 O O . LYS A 1 101 ? 14.717 4.010 -3.760 1.00 82.69 101 LYS A O 1
ATOM 778 N N . THR A 1 102 ? 12.904 4.528 -4.989 1.00 83.06 102 THR A N 1
ATOM 779 C CA . THR A 1 102 ? 13.384 3.980 -6.269 1.00 83.06 102 THR A CA 1
ATOM 780 C C . THR A 1 102 ? 13.744 5.044 -7.299 1.00 83.06 102 THR A C 1
ATOM 782 O O . THR A 1 102 ? 14.562 4.766 -8.170 1.00 83.06 102 THR A O 1
ATOM 785 N N . ASP A 1 103 ? 13.250 6.272 -7.132 1.00 81.75 103 ASP A N 1
ATOM 786 C CA . ASP A 1 103 ? 13.483 7.436 -7.998 1.00 81.75 103 ASP A CA 1
ATOM 787 C C . ASP A 1 103 ? 14.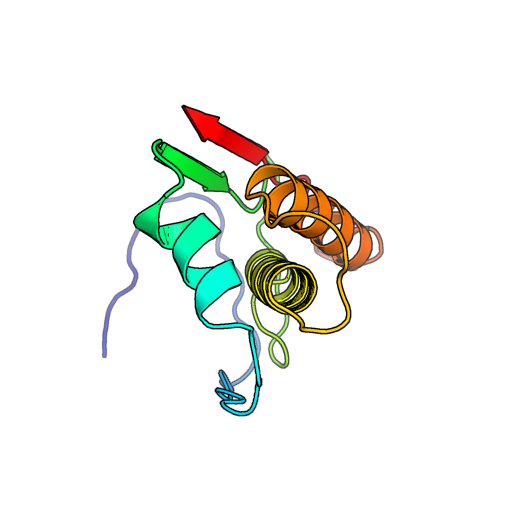970 7.716 -8.282 1.00 81.75 103 ASP A C 1
ATOM 789 O O . ASP A 1 103 ? 15.343 8.168 -9.360 1.00 81.75 103 ASP A O 1
ATOM 793 N N . ARG A 1 104 ? 15.853 7.404 -7.324 1.00 73.19 104 ARG A N 1
ATOM 794 C CA . ARG A 1 104 ? 17.297 7.692 -7.413 1.00 73.19 104 ARG A CA 1
ATOM 795 C C . ARG A 1 104 ? 18.188 6.453 -7.388 1.00 73.19 104 ARG A C 1
ATOM 797 O O . ARG A 1 104 ? 19.392 6.571 -7.158 1.00 73.19 104 ARG A O 1
ATOM 804 N N . LEU A 1 105 ? 17.624 5.261 -7.583 1.00 76.12 105 LEU A N 1
ATOM 805 C CA . LEU A 1 105 ? 18.406 4.026 -7.570 1.00 76.12 105 LEU A CA 1
ATOM 806 C C . LEU A 1 105 ? 19.064 3.769 -8.925 1.00 76.12 105 LEU A C 1
ATOM 808 O O . LEU A 1 105 ? 18.400 3.635 -9.950 1.00 76.12 105 LEU A O 1
ATOM 812 N N . SER A 1 106 ? 20.387 3.613 -8.924 1.00 67.88 106 SER A N 1
ATOM 813 C CA . SER A 1 106 ? 21.108 3.148 -10.106 1.00 67.88 106 SER A CA 1
ATOM 814 C C . SER A 1 106 ? 20.774 1.677 -10.390 1.00 67.88 106 SER A C 1
ATOM 816 O O . SER A 1 106 ? 20.875 0.815 -9.518 1.00 67.88 106 SER A O 1
ATOM 818 N N . GLY A 1 107 ? 20.358 1.379 -11.625 1.00 69.88 107 GLY A N 1
ATOM 819 C CA . GLY A 1 107 ? 20.020 0.014 -12.055 1.00 69.88 107 GLY A CA 1
ATOM 820 C C . GLY A 1 107 ? 18.606 -0.455 -11.694 1.00 69.88 107 GLY A C 1
ATOM 821 O O . GLY A 1 107 ? 18.302 -1.634 -11.859 1.00 69.88 107 GLY A O 1
ATOM 822 N N . CYS A 1 108 ? 17.744 0.450 -11.230 1.00 72.38 108 CYS A N 1
ATOM 823 C CA . CYS A 1 108 ? 16.331 0.199 -10.981 1.00 72.38 108 CYS A CA 1
ATOM 824 C C . CYS A 1 108 ? 15.495 1.257 -11.711 1.00 72.38 108 CYS A C 1
ATOM 826 O O . CYS A 1 108 ? 15.828 2.438 -11.685 1.00 72.38 108 CYS A O 1
ATOM 828 N N . THR A 1 109 ? 14.414 0.844 -12.371 1.00 75.94 109 THR A N 1
ATOM 829 C CA . THR A 1 109 ? 13.396 1.790 -12.846 1.00 75.94 109 THR A CA 1
ATOM 830 C C . THR A 1 109 ? 12.582 2.286 -11.651 1.00 75.94 109 THR A C 1
ATOM 832 O O . THR A 1 109 ? 12.269 1.457 -10.791 1.00 75.94 109 THR A O 1
ATOM 835 N N . PRO A 1 110 ? 12.178 3.567 -11.597 1.00 77.94 110 PRO A N 1
ATOM 836 C CA . PRO A 1 110 ? 11.217 4.026 -10.600 1.00 77.94 110 PRO A CA 1
ATOM 837 C C . PRO A 1 110 ? 10.006 3.088 -10.549 1.00 77.94 110 PRO A C 1
ATOM 839 O O . PRO A 1 110 ? 9.502 2.658 -11.586 1.00 77.94 110 PRO A O 1
ATOM 842 N N . GLN A 1 111 ? 9.597 2.710 -9.340 1.00 79.00 111 GLN A N 1
ATOM 843 C CA . GLN A 1 111 ? 8.523 1.750 -9.118 1.00 79.00 111 GLN A CA 1
ATOM 844 C C . GLN A 1 111 ? 7.198 2.477 -8.925 1.00 79.00 111 GLN A C 1
ATOM 846 O O . GLN A 1 111 ? 6.854 2.847 -7.801 1.00 79.00 111 GLN A O 1
ATOM 851 N N . HIS A 1 112 ? 6.425 2.629 -9.997 1.00 83.75 112 HIS A N 1
ATOM 852 C CA . HIS A 1 112 ? 5.086 3.198 -9.916 1.00 83.75 112 HIS A CA 1
ATOM 853 C C . HIS A 1 112 ? 4.092 2.082 -9.598 1.00 83.75 112 HIS A C 1
ATOM 855 O O . HIS A 1 112 ? 3.431 1.525 -10.472 1.00 83.75 112 HIS A O 1
ATOM 861 N N . GLY A 1 113 ? 3.987 1.696 -8.330 1.00 79.75 113 GLY A N 1
ATOM 862 C CA . GLY A 1 113 ? 3.058 0.630 -7.974 1.00 79.75 113 GLY A CA 1
ATOM 863 C C . GLY A 1 113 ? 1.602 0.979 -8.330 1.00 79.75 113 GLY A C 1
ATOM 864 O O . GLY A 1 113 ? 1.192 2.140 -8.360 1.00 79.75 113 GLY A O 1
ATOM 865 N N . ILE A 1 114 ? 0.818 -0.052 -8.636 1.00 85.75 114 ILE A N 1
ATOM 866 C CA . ILE A 1 114 ? -0.593 0.064 -9.019 1.00 85.75 114 ILE A CA 1
ATOM 867 C C . ILE A 1 114 ? -1.439 -0.749 -8.061 1.00 85.75 114 ILE A C 1
ATOM 869 O O . ILE A 1 114 ? -1.055 -1.851 -7.671 1.00 85.75 114 ILE A O 1
ATOM 873 N N . TYR A 1 115 ? -2.607 -0.233 -7.697 1.00 87.19 115 TYR A N 1
ATOM 874 C CA . TYR A 1 115 ? -3.580 -0.997 -6.936 1.00 87.19 115 TYR A CA 1
ATOM 875 C C . TYR A 1 115 ? -4.983 -0.845 -7.518 1.00 87.19 115 TYR A C 1
ATOM 877 O O . TYR A 1 115 ? -5.322 0.157 -8.145 1.00 87.19 115 TYR A O 1
ATOM 885 N N . LYS A 1 116 ? -5.798 -1.880 -7.333 1.00 85.56 116 LYS A N 1
ATOM 886 C CA . LYS A 1 116 ? -7.232 -1.880 -7.604 1.00 85.56 116 LYS A CA 1
ATOM 887 C C . LYS A 1 116 ? -7.947 -2.350 -6.350 1.00 85.56 116 LYS A C 1
ATOM 889 O O . LYS A 1 116 ? -7.622 -3.417 -5.833 1.00 85.56 116 LYS A O 1
ATOM 894 N N . MET A 1 117 ? -8.919 -1.564 -5.907 1.00 83.31 117 MET A N 1
ATOM 895 C CA . MET A 1 117 ? -9.878 -1.956 -4.880 1.00 83.31 117 MET A CA 1
ATOM 896 C C . MET A 1 117 ? -11.235 -2.163 -5.554 1.00 83.31 117 MET A C 1
ATOM 898 O O . MET A 1 117 ? -11.622 -1.358 -6.404 1.00 83.31 117 MET A O 1
ATOM 902 N N . LYS A 1 118 ? -11.901 -3.270 -5.237 1.00 71.00 118 LYS A N 1
ATOM 903 C CA . LYS A 1 118 ? -13.242 -3.616 -5.720 1.00 71.00 118 LYS A CA 1
ATOM 904 C C . LYS A 1 118 ? -14.149 -3.960 -4.561 1.00 71.00 118 LYS A C 1
ATOM 906 O O . LYS A 1 118 ? -13.655 -4.698 -3.679 1.00 71.00 118 LYS A O 1
#

Radius of gyration: 15.72 Å; chains: 1; bounding box: 38×36×39 Å

Secondary structure (DSSP, 8-state):
-------SS------S-------------HHHHHIIIII--S-EEEESS-TT----EETTTEEHHHHHHHHHHHHHHSTT--SPP-HHHHHHHHHHHHHHHHTT-TT------EEEE-